Protein AF-A0A519EPT9-F1 (afdb_monomer)

Sequence (48 aa):
MTSLPQGVRSFATYPSLVDRTVLITGGATGIGASLVQHFAAQGAKVGF

Nearest PDB structures (foldseek):
  7wwx-assembly1_A  TM=1.001E+00  e=4.328E-02  Herbaspirillum huttiense subsp. putei IAM 15032
  4bo1-assembly1_D  TM=8.111E-01  e=9.320E-01  Pseudomonas aeruginosa PAO1
  7b73-assembly1_A  TM=7.061E-01  e=7.523E-01  gamma proteobacterium HTCC2207
  1w6u-assembly1_B  TM=8.515E-01  e=1.772E+00  Homo sapiens

pLDDT: mean 90.29, std 14.99, range [50.5, 98.75]

Secondary structure (DSSP, 8-state):
---------PPPP-GGGTT-EEE-TTTTSHHHHHHHHHHHHTT-EEE-

Radius of gyration: 14.89 Å; Cα contacts (8 Å, |Δ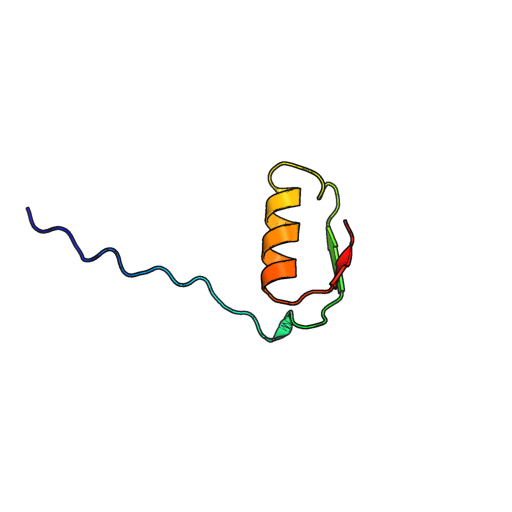i|>4): 55; chains: 1; bounding box: 37×27×34 Å

Mean predicted aligned error: 6.83 Å

Solvent-accessible surface area (backbone atoms only — not comparable to full-atom values): 3026 Å² total; per-residue (Å²): 143,78,82,74,81,78,68,84,79,75,75,87,82,50,79,84,34,46,74,34,80,42,80,39,79,69,24,86,47,74,70,30,28,51,50,51,53,53,45,42,75,44,42,24,45,70,49,96

Structure (mmCIF, N/CA/C/O backbone):
data_AF-A0A519EPT9-F1
#
_entry.id   AF-A0A519EPT9-F1
#
loop_
_atom_site.group_PDB
_atom_site.id
_atom_site.type_symbol
_atom_site.label_atom_id
_atom_site.label_alt_id
_atom_site.label_comp_id
_atom_site.label_asym_id
_atom_site.label_entity_id
_atom_site.label_seq_id
_atom_site.pdbx_PDB_ins_code
_atom_site.Cartn_x
_atom_site.Cartn_y
_atom_site.Cartn_z
_atom_site.occupancy
_atom_site.B_iso_or_equiv
_atom_site.auth_seq_id
_atom_site.auth_comp_id
_atom_site.auth_asym_id
_atom_site.auth_atom_id
_atom_site.pdbx_PDB_model_num
ATOM 1 N N . MET A 1 1 ? 28.546 -17.974 24.495 1.00 50.50 1 MET A N 1
ATOM 2 C CA . MET A 1 1 ? 27.846 -18.267 23.228 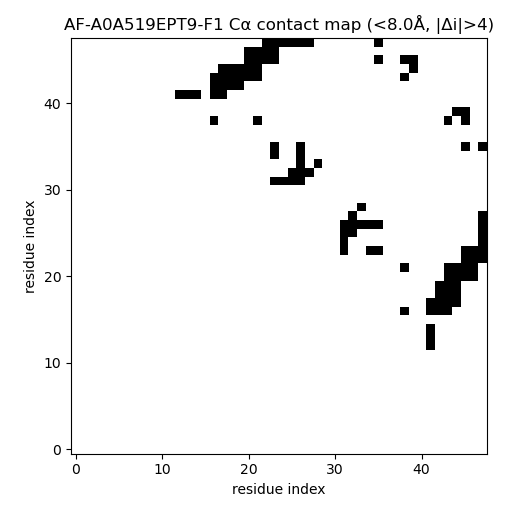1.00 50.50 1 MET A CA 1
ATOM 3 C C . MET A 1 1 ? 26.363 -18.384 23.556 1.00 50.50 1 MET A C 1
ATOM 5 O O . MET A 1 1 ? 25.843 -19.479 23.683 1.00 50.50 1 MET A O 1
ATOM 9 N N . THR A 1 2 ? 25.717 -17.248 23.822 1.00 50.56 2 THR A N 1
ATOM 10 C CA . THR A 1 2 ? 24.325 -17.196 24.291 1.00 50.56 2 THR A CA 1
ATOM 11 C C . THR A 1 2 ? 23.599 -16.258 23.339 1.00 50.56 2 THR A C 1
ATOM 13 O O . THR A 1 2 ? 23.819 -15.049 23.369 1.00 50.56 2 THR A O 1
ATOM 16 N N . SER A 1 3 ? 22.851 -16.825 22.396 1.00 58.00 3 SER A N 1
ATOM 17 C CA . SER A 1 3 ? 22.033 -16.073 21.450 1.00 58.00 3 SER A CA 1
ATOM 18 C C . SER A 1 3 ? 20.919 -15.356 22.212 1.00 58.00 3 SER A C 1
ATOM 20 O O . SER A 1 3 ? 20.160 -15.977 22.953 1.00 58.00 3 SER A O 1
ATOM 22 N N . LEU A 1 4 ? 20.823 -14.036 22.042 1.00 65.44 4 LEU A N 1
ATOM 23 C CA . LEU A 1 4 ? 19.656 -13.282 22.488 1.00 65.44 4 LEU A CA 1
ATOM 24 C C . LEU A 1 4 ? 18.415 -13.810 21.746 1.00 65.44 4 LEU A C 1
ATOM 26 O O . LEU A 1 4 ? 18.508 -14.044 20.534 1.00 65.44 4 LEU A O 1
ATOM 30 N N . PRO A 1 5 ? 17.264 -13.984 22.4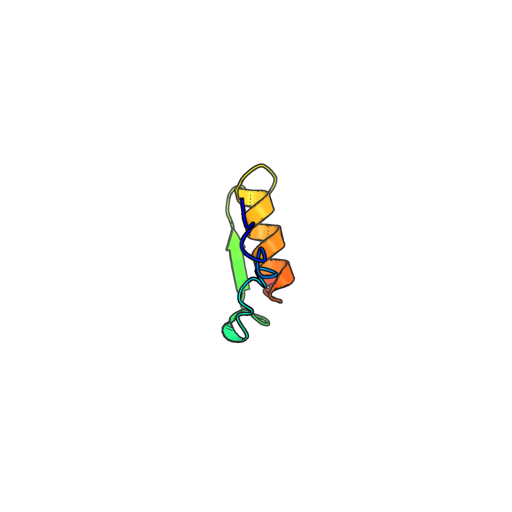21 1.0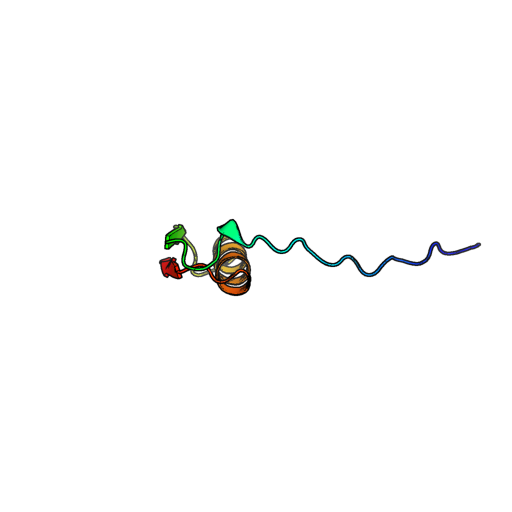0 64.12 5 PRO A N 1
ATOM 31 C CA . PRO A 1 5 ? 16.012 -14.266 21.739 1.00 64.12 5 PRO A CA 1
ATOM 32 C C . PRO A 1 5 ? 15.759 -13.124 20.754 1.00 64.12 5 PRO A C 1
ATOM 34 O O . PRO A 1 5 ? 15.600 -11.967 21.145 1.00 64.12 5 PRO A O 1
ATOM 37 N N . GLN A 1 6 ?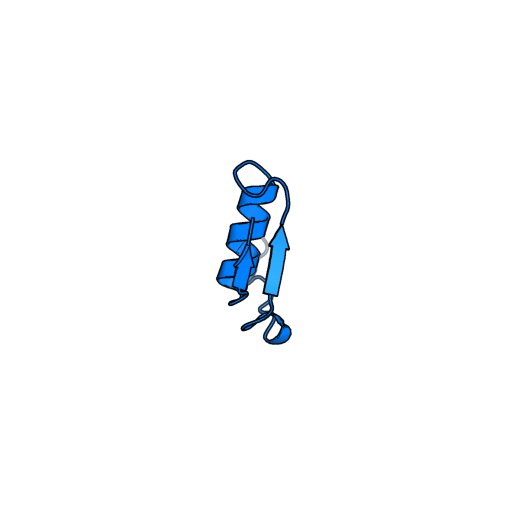 15.790 -13.448 19.462 1.00 63.97 6 GLN A N 1
ATOM 38 C CA . GLN A 1 6 ? 15.387 -12.541 18.396 1.00 63.97 6 GLN A CA 1
ATOM 39 C C . GLN A 1 6 ? 13.891 -12.303 18.593 1.00 63.97 6 GLN A C 1
ATOM 41 O O . GLN A 1 6 ? 13.069 -13.097 18.140 1.00 63.97 6 GLN A O 1
ATOM 46 N N . GLY A 1 7 ? 13.546 -11.275 19.372 1.00 60.22 7 GLY A N 1
ATOM 47 C CA . GLY A 1 7 ? 12.162 -10.902 19.624 1.00 60.22 7 GLY A CA 1
ATOM 48 C C . GLY A 1 7 ? 11.436 -10.794 18.291 1.00 60.22 7 GLY A C 1
ATOM 49 O O . GLY A 1 7 ? 11.944 -10.160 17.364 1.00 60.22 7 GLY A O 1
ATOM 50 N N . VAL A 1 8 ? 10.284 -11.456 18.187 1.00 63.41 8 VAL A N 1
ATOM 51 C CA . VAL A 1 8 ? 9.372 -11.336 17.049 1.00 63.41 8 VAL A CA 1
ATOM 52 C C . VAL A 1 8 ? 9.131 -9.843 16.836 1.00 63.41 8 VAL A C 1
ATOM 54 O O . VAL A 1 8 ? 8.423 -9.208 17.616 1.00 63.41 8 VAL A O 1
ATOM 57 N N . ARG A 1 9 ? 9.788 -9.244 15.835 1.00 63.31 9 ARG A N 1
ATOM 58 C CA . ARG A 1 9 ? 9.590 -7.830 15.518 1.00 63.31 9 ARG A CA 1
ATOM 59 C C . ARG A 1 9 ? 8.242 -7.710 14.834 1.00 63.31 9 ARG A C 1
ATOM 61 O O . ARG A 1 9 ? 8.152 -7.781 13.613 1.00 63.31 9 ARG A O 1
ATOM 68 N N . SER A 1 10 ? 7.196 -7.551 15.635 1.00 83.06 10 SER A N 1
ATOM 69 C CA . SER A 1 10 ? 5.931 -7.046 15.127 1.00 83.06 10 SER A CA 1
ATOM 70 C C . SER A 1 10 ? 6.181 -5.634 14.610 1.00 83.06 10 SER A C 1
ATOM 72 O O . SER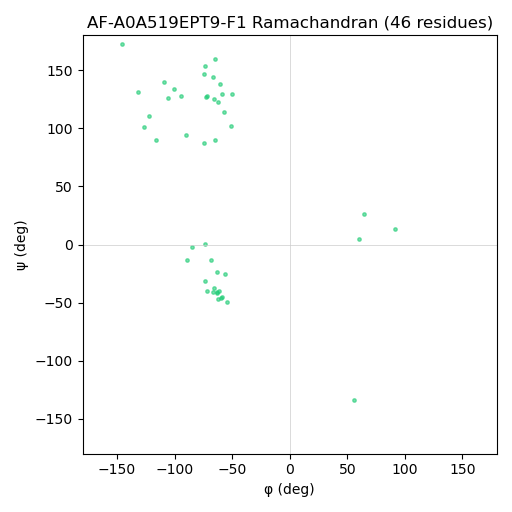 A 1 10 ? 6.660 -4.775 15.352 1.00 83.06 10 SER A O 1
ATOM 74 N N . PHE A 1 11 ? 5.888 -5.394 13.335 1.00 90.12 11 PHE A N 1
ATOM 75 C CA . PHE A 1 11 ? 5.845 -4.034 12.815 1.00 90.12 11 PHE A CA 1
ATOM 76 C C . PHE A 1 11 ? 4.711 -3.254 13.492 1.00 90.12 11 PHE A C 1
ATOM 78 O O . PHE A 1 11 ? 3.781 -3.835 14.061 1.00 90.12 11 PHE A O 1
ATOM 85 N N . ALA A 1 12 ? 4.803 -1.927 13.452 1.00 93.56 12 ALA A N 1
ATOM 86 C CA . ALA A 1 12 ? 3.765 -1.067 13.994 1.00 93.56 12 ALA A CA 1
ATOM 87 C C . ALA A 1 12 ? 2.469 -1.196 13.180 1.00 93.56 12 ALA A C 1
ATOM 89 O O . ALA A 1 12 ? 2.484 -1.346 11.956 1.00 93.56 12 ALA A O 1
ATOM 90 N N . THR A 1 13 ? 1.345 -1.113 13.886 1.00 95.44 13 THR A N 1
ATOM 91 C CA . THR A 1 13 ? 0.031 -0.894 13.280 1.00 95.44 13 THR A CA 1
ATOM 92 C C . THR A 1 13 ? -0.325 0.573 13.454 1.00 95.44 13 THR A C 1
ATOM 94 O O . THR A 1 13 ? -0.177 1.114 14.551 1.00 95.44 13 THR A O 1
ATOM 97 N N . TYR A 1 14 ? -0.797 1.210 12.389 1.00 97.31 14 TYR A N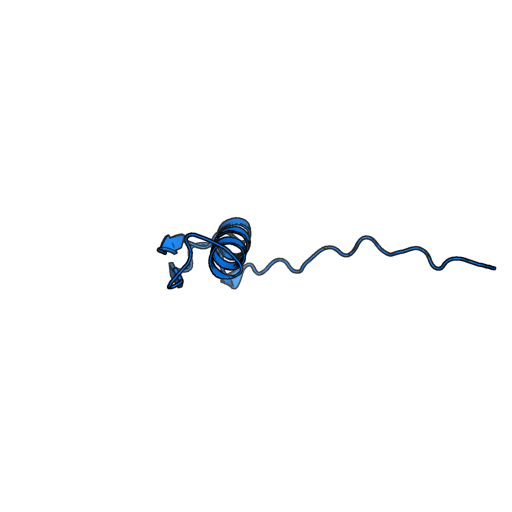 1
ATOM 98 C CA . TYR A 1 14 ? -1.160 2.622 12.369 1.00 97.31 14 TYR A CA 1
ATOM 99 C C . TYR A 1 14 ? -2.666 2.769 12.110 1.00 97.31 14 TYR A C 1
ATOM 101 O O . TYR A 1 14 ? -3.073 2.907 10.957 1.00 97.31 14 TYR A O 1
ATOM 109 N N . PRO A 1 15 ? -3.513 2.795 13.160 1.00 97.69 15 PRO A N 1
ATOM 110 C CA . PRO A 1 15 ? -4.962 2.954 13.002 1.00 97.69 15 PRO A CA 1
ATOM 111 C C . PRO A 1 15 ? -5.371 4.220 12.237 1.00 97.69 15 PRO A C 1
ATOM 113 O O . PRO A 1 15 ? -6.425 4.256 11.616 1.00 97.69 15 PRO A O 1
ATOM 116 N N . SER A 1 16 ? -4.527 5.256 12.244 1.00 98.06 16 SER A N 1
ATOM 117 C CA . SER A 1 16 ? -4.743 6.500 11.496 1.00 98.06 16 SER A CA 1
ATOM 118 C C . SER A 1 16 ? -4.646 6.350 9.973 1.00 98.06 16 SER A C 1
ATOM 120 O O . SER A 1 16 ? -5.029 7.274 9.254 1.00 98.06 16 SER 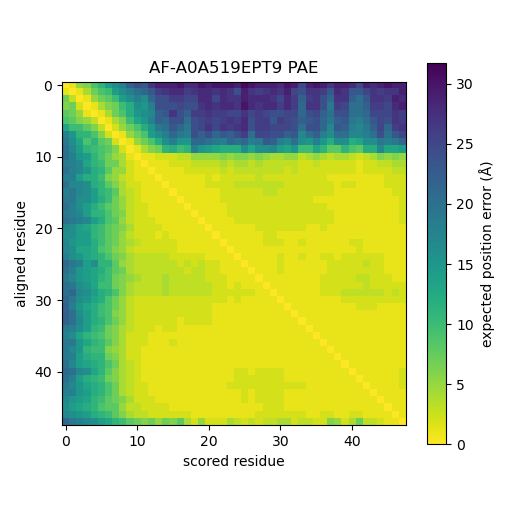A O 1
ATOM 122 N N . LEU A 1 17 ? -4.121 5.228 9.473 1.00 98.25 17 LEU A N 1
ATOM 123 C CA . LEU A 1 17 ? -4.032 4.941 8.041 1.00 98.25 17 LEU A CA 1
ATOM 124 C C . LEU A 1 17 ? -5.271 4.229 7.495 1.00 98.25 17 LEU A C 1
ATOM 126 O O . LEU A 1 17 ? -5.445 4.199 6.278 1.00 98.25 17 LEU A O 1
ATOM 130 N N . VAL A 1 18 ? -6.146 3.710 8.359 1.00 98.62 18 VAL A N 1
ATOM 131 C CA . VAL A 1 18 ? -7.398 3.075 7.935 1.00 98.62 18 VAL A CA 1
ATOM 132 C C . VAL A 1 18 ? -8.240 4.080 7.149 1.00 98.62 18 VAL A C 1
ATOM 134 O O . VAL A 1 18 ? -8.431 5.218 7.579 1.00 98.62 18 VAL A O 1
ATOM 137 N N . ASP A 1 19 ? -8.695 3.668 5.963 1.00 98.50 19 ASP A N 1
ATOM 138 C CA . ASP A 1 19 ? -9.480 4.467 5.014 1.00 98.50 19 ASP A CA 1
ATOM 139 C C . ASP A 1 19 ? -8.800 5.747 4.497 1.00 98.50 19 ASP A C 1
ATOM 141 O O . ASP A 1 19 ? -9.400 6.497 3.717 1.00 98.50 19 ASP A O 1
ATOM 145 N N . ARG A 1 20 ? -7.536 5.995 4.863 1.00 98.56 20 ARG A N 1
ATOM 146 C CA . ARG A 1 20 ? -6.790 7.169 4.412 1.00 98.56 20 ARG A CA 1
ATOM 147 C C . ARG A 1 20 ? -6.433 7.030 2.936 1.00 98.56 20 ARG A C 1
ATOM 149 O O . ARG A 1 20 ? -5.819 6.046 2.538 1.00 98.56 20 ARG A O 1
ATOM 156 N N . THR A 1 21 ? -6.758 8.039 2.130 1.00 98.69 21 THR A N 1
ATOM 157 C CA . THR A 1 21 ? -6.314 8.100 0.731 1.00 98.69 21 THR A CA 1
ATOM 158 C C . THR A 1 21 ? -4.826 8.432 0.656 1.00 98.69 21 THR A C 1
ATOM 160 O O . THR A 1 21 ? -4.385 9.433 1.229 1.00 98.69 21 TH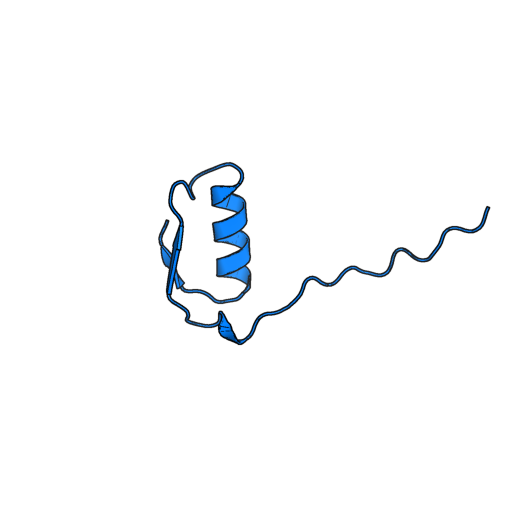R A O 1
ATOM 163 N N . VAL A 1 22 ? -4.061 7.610 -0.062 1.00 98.44 22 VAL A N 1
ATOM 164 C CA . VAL A 1 22 ? -2.612 7.767 -0.260 1.00 98.44 22 VAL A CA 1
ATOM 165 C C . VAL A 1 22 ? -2.297 7.623 -1.750 1.00 98.44 22 VAL A C 1
ATOM 167 O O . VAL A 1 22 ? -2.744 6.671 -2.383 1.00 98.44 22 VAL A O 1
ATOM 170 N N . LEU A 1 23 ? -1.526 8.561 -2.306 1.00 98.56 23 LEU A N 1
ATOM 171 C CA . LEU A 1 23 ? -1.018 8.499 -3.679 1.00 98.56 23 LEU A CA 1
ATOM 172 C C . LEU A 1 23 ? 0.473 8.155 -3.653 1.00 98.56 23 LEU A C 1
ATOM 174 O O . LEU A 1 23 ? 1.247 8.856 -2.999 1.00 98.56 23 LEU A O 1
ATOM 178 N N . ILE A 1 24 ? 0.874 7.105 -4.370 1.00 98.38 24 ILE A N 1
ATOM 179 C CA . ILE A 1 24 ? 2.270 6.658 -4.458 1.00 98.38 24 ILE A CA 1
ATOM 180 C C . ILE A 1 24 ? 2.701 6.662 -5.919 1.00 98.38 24 ILE A C 1
ATOM 182 O O . ILE A 1 24 ? 2.269 5.828 -6.698 1.00 98.38 24 ILE A O 1
ATOM 186 N N . THR A 1 25 ? 3.594 7.568 -6.307 1.00 98.06 25 THR A N 1
ATOM 187 C CA . THR A 1 25 ? 4.151 7.552 -7.664 1.00 98.06 25 THR A CA 1
ATOM 188 C C . THR A 1 25 ? 5.167 6.420 -7.826 1.00 98.06 25 THR A C 1
ATOM 190 O O . THR A 1 25 ? 5.878 6.058 -6.887 1.00 98.06 25 THR A O 1
ATOM 193 N N . GLY A 1 26 ? 5.239 5.836 -9.028 1.00 97.75 26 GLY A N 1
ATOM 194 C CA . GLY A 1 26 ? 6.164 4.732 -9.309 1.00 97.75 26 GLY A CA 1
ATOM 195 C C . GLY A 1 26 ? 5.871 3.462 -8.499 1.00 97.75 26 GLY A C 1
ATOM 196 O O . GLY A 1 26 ? 6.782 2.674 -8.253 1.00 97.75 26 GLY A O 1
ATOM 197 N N . GLY A 1 27 ? 4.621 3.248 -8.071 1.00 97.75 27 GLY A N 1
ATOM 198 C CA . GLY A 1 27 ? 4.244 2.136 -7.192 1.00 97.75 27 GLY A CA 1
ATOM 199 C C . GLY A 1 27 ? 4.205 0.754 -7.849 1.00 97.75 27 GLY A C 1
ATOM 200 O O . GLY A 1 27 ? 3.897 -0.227 -7.183 1.00 97.75 27 GLY A O 1
ATOM 201 N N . ALA A 1 28 ? 4.521 0.647 -9.140 1.00 97.81 28 ALA A N 1
ATOM 202 C CA . ALA A 1 28 ? 4.431 -0.614 -9.872 1.00 97.81 28 ALA A CA 1
ATOM 203 C C . ALA A 1 28 ? 5.540 -1.619 -9.510 1.00 97.81 28 ALA A C 1
ATOM 205 O O . ALA A 1 28 ? 5.314 -2.826 -9.575 1.00 97.81 28 ALA A O 1
ATOM 206 N N . THR A 1 29 ? 6.746 -1.156 -9.154 1.00 98.06 29 THR A N 1
ATOM 207 C CA . THR A 1 29 ? 7.907 -2.034 -8.913 1.00 98.06 29 THR A CA 1
ATOM 208 C C . THR A 1 29 ? 8.826 -1.507 -7.806 1.00 98.06 29 THR A C 1
ATOM 210 O O . THR A 1 29 ? 8.652 -0.403 -7.285 1.00 98.06 29 THR A O 1
ATOM 213 N N . GLY A 1 30 ? 9.814 -2.322 -7.418 1.00 97.62 30 GLY A N 1
ATOM 214 C CA . GLY A 1 30 ? 10.879 -1.930 -6.494 1.00 97.62 30 GLY A CA 1
ATOM 215 C C . GLY A 1 30 ? 10.361 -1.405 -5.152 1.00 97.62 30 GLY A C 1
ATOM 216 O O . GLY A 1 30 ? 9.471 -1.989 -4.535 1.00 97.62 30 GLY A O 1
ATOM 217 N N . ILE A 1 31 ? 10.930 -0.286 -4.699 1.00 98.06 31 ILE A N 1
ATOM 218 C CA . ILE A 1 31 ? 10.562 0.344 -3.422 1.00 98.06 31 ILE A CA 1
ATOM 219 C C . ILE A 1 31 ? 9.118 0.855 -3.462 1.00 98.06 31 ILE A C 1
ATOM 221 O O . ILE A 1 31 ? 8.399 0.701 -2.478 1.00 98.06 31 ILE A O 1
ATOM 225 N N . GLY A 1 32 ? 8.669 1.394 -4.600 1.00 98.12 32 GLY A N 1
ATOM 226 C CA . GLY A 1 32 ? 7.302 1.885 -4.761 1.00 98.12 32 GLY A CA 1
ATOM 227 C C . GLY A 1 32 ? 6.263 0.788 -4.517 1.00 98.12 32 GLY A C 1
ATOM 228 O O . GLY A 1 32 ? 5.330 0.998 -3.746 1.00 98.12 32 GLY A O 1
ATOM 229 N N . ALA A 1 33 ? 6.474 -0.407 -5.078 1.00 98.62 33 ALA A N 1
ATOM 230 C CA . ALA A 1 33 ? 5.594 -1.557 -4.846 1.00 98.62 33 ALA A CA 1
ATOM 231 C C . ALA A 1 33 ? 5.556 -1.981 -3.372 1.00 98.62 33 ALA A C 1
ATOM 233 O O . ALA A 1 33 ? 4.488 -2.282 -2.841 1.00 98.62 33 ALA A O 1
ATOM 234 N N . SER A 1 34 ? 6.703 -1.951 -2.686 1.00 98.38 34 SER A N 1
ATOM 235 C CA . SER A 1 34 ? 6.751 -2.233 -1.247 1.00 98.38 34 SER A CA 1
ATOM 236 C C . SER A 1 34 ? 5.950 -1.204 -0.445 1.00 98.38 34 SER A C 1
ATOM 238 O O . SER A 1 34 ? 5.193 -1.579 0.451 1.00 98.38 34 SER A O 1
ATOM 240 N N . LEU A 1 35 ? 6.040 0.085 -0.791 1.00 98.31 35 LEU A N 1
ATOM 241 C CA . LEU A 1 35 ? 5.239 1.124 -0.139 1.00 98.31 35 LEU A CA 1
ATOM 242 C C . LEU A 1 35 ? 3.740 0.888 -0.356 1.00 98.31 35 LEU A C 1
ATOM 244 O O . LEU A 1 35 ? 2.990 0.896 0.618 1.00 98.31 35 LEU A O 1
ATOM 248 N N . VAL A 1 36 ? 3.310 0.605 -1.590 1.00 98.56 36 VAL A N 1
ATOM 249 C CA . VAL A 1 36 ? 1.909 0.266 -1.900 1.00 98.56 36 VAL A CA 1
ATOM 250 C C . VAL A 1 36 ? 1.423 -0.892 -1.031 1.00 98.56 36 VAL A C 1
ATOM 252 O O . VAL A 1 36 ? 0.387 -0.774 -0.378 1.00 98.56 36 VAL A O 1
ATOM 255 N N . GLN A 1 37 ? 2.197 -1.978 -0.966 1.00 98.25 37 GLN A N 1
ATOM 256 C CA . GLN A 1 37 ? 1.861 -3.161 -0.171 1.00 98.25 37 GLN A CA 1
ATOM 257 C C . GLN A 1 37 ? 1.720 -2.836 1.319 1.00 98.25 37 GLN A C 1
ATOM 259 O O . GLN A 1 37 ? 0.743 -3.247 1.942 1.00 98.25 37 GLN A O 1
ATOM 264 N N . HIS A 1 38 ? 2.656 -2.077 1.894 1.00 98.06 38 HIS A N 1
ATOM 265 C CA . HIS A 1 38 ? 2.627 -1.767 3.323 1.00 98.06 38 HIS A CA 1
ATOM 266 C C . HIS A 1 38 ? 1.512 -0.780 3.677 1.00 98.06 38 HIS A C 1
ATOM 268 O O . HIS A 1 38 ? 0.840 -0.986 4.682 1.00 98.06 38 HIS A O 1
ATOM 274 N N . PHE A 1 39 ? 1.247 0.246 2.863 1.00 98.38 39 PHE A N 1
ATOM 275 C CA . PHE A 1 39 ? 0.119 1.151 3.111 1.00 98.38 39 PHE A CA 1
ATOM 276 C C . PHE A 1 39 ? -1.232 0.437 2.960 1.00 98.38 39 PHE A C 1
ATOM 278 O O . PHE A 1 39 ? -2.111 0.622 3.804 1.00 98.38 39 PHE A O 1
ATOM 285 N N . ALA A 1 40 ? -1.383 -0.429 1.953 1.00 98.31 40 ALA A N 1
ATOM 286 C CA . ALA A 1 40 ? -2.585 -1.245 1.789 1.00 98.31 40 ALA A CA 1
ATOM 287 C C . ALA A 1 40 ? -2.781 -2.219 2.966 1.00 98.31 40 ALA A C 1
ATOM 289 O O . ALA A 1 40 ? -3.890 -2.341 3.481 1.00 98.31 40 ALA A O 1
ATOM 290 N N . ALA A 1 41 ? -1.706 -2.850 3.456 1.00 97.88 41 ALA A N 1
ATOM 291 C CA . ALA A 1 41 ? -1.753 -3.737 4.622 1.00 97.88 41 ALA A CA 1
ATOM 292 C C . ALA A 1 41 ? -2.166 -3.018 5.922 1.00 97.88 41 ALA A C 1
ATOM 294 O O . ALA A 1 41 ? -2.686 -3.655 6.833 1.00 97.88 41 ALA A O 1
ATOM 295 N N . GLN A 1 42 ? -1.966 -1.698 6.005 1.00 98.12 42 GLN A N 1
ATOM 296 C CA . GLN A 1 42 ? -2.434 -0.862 7.119 1.00 98.12 42 GLN A CA 1
ATOM 297 C C . GLN A 1 42 ? -3.893 -0.388 6.944 1.00 98.12 42 GLN A C 1
ATOM 299 O O . GLN A 1 42 ? -4.424 0.278 7.829 1.00 98.12 42 GLN A O 1
ATOM 304 N N . GLY A 1 43 ? -4.552 -0.718 5.825 1.00 98.06 43 GLY A N 1
ATOM 305 C CA . GLY A 1 43 ? -5.948 -0.360 5.543 1.00 98.06 43 GLY A CA 1
ATOM 306 C C . GLY A 1 43 ? -6.142 0.958 4.786 1.00 98.06 43 GLY A C 1
ATOM 307 O O . GLY A 1 43 ? -7.265 1.463 4.725 1.00 98.06 43 GLY A O 1
ATOM 308 N N . ALA A 1 44 ? -5.080 1.530 4.212 1.00 98.69 44 ALA A N 1
ATOM 309 C CA . ALA A 1 44 ? -5.180 2.742 3.403 1.00 98.69 44 ALA A CA 1
ATOM 310 C C . ALA A 1 44 ? -5.809 2.474 2.023 1.00 98.69 44 ALA A C 1
ATOM 312 O O . ALA A 1 44 ? -5.674 1.393 1.447 1.00 98.69 44 ALA A O 1
ATOM 313 N N . LYS A 1 45 ? -6.435 3.504 1.445 1.00 98.75 45 LYS A N 1
ATOM 314 C CA . LYS A 1 45 ? -6.920 3.523 0.056 1.00 98.75 45 LYS A CA 1
ATOM 315 C C . LYS A 1 45 ? -5.810 4.053 -0.843 1.00 98.75 45 LYS A C 1
ATOM 317 O O . LYS A 1 45 ? -5.631 5.265 -0.973 1.00 98.75 45 LYS A O 1
ATOM 322 N N . VAL A 1 46 ? -5.035 3.140 -1.414 1.00 98.56 46 VAL A N 1
ATOM 323 C CA . VAL A 1 46 ? -3.835 3.480 -2.186 1.00 98.56 46 VAL A CA 1
ATOM 324 C C . VAL A 1 46 ? -4.156 3.580 -3.677 1.00 98.56 46 VAL A C 1
ATOM 326 O O . VAL A 1 46 ? -4.699 2.641 -4.255 1.00 98.56 46 VAL A O 1
ATOM 329 N N . GLY A 1 47 ? -3.785 4.700 -4.298 1.00 98.25 47 GLY A N 1
ATOM 330 C CA . GLY A 1 47 ? -3.643 4.833 -5.752 1.00 98.25 47 GLY A CA 1
ATOM 331 C C . GLY A 1 47 ? -2.164 4.952 -6.116 1.00 98.25 47 GLY A C 1
ATOM 332 O O . GLY A 1 47 ? -1.413 5.601 -5.380 1.00 98.25 47 GLY A O 1
ATOM 333 N N . PHE A 1 48 ? -1.730 4.314 -7.203 1.00 92.81 48 PHE A N 1
ATOM 334 C CA . PHE A 1 48 ? -0.318 4.262 -7.580 1.00 92.81 48 PHE A CA 1
ATOM 335 C C . PHE A 1 48 ? -0.069 4.133 -9.082 1.00 92.81 48 PHE A C 1
ATOM 337 O O . PHE A 1 48 ? -0.996 3.669 -9.782 1.00 92.81 48 PHE A O 1
#

Foldseek 3Di:
DDDDPPPPPDDDADQVLAQAEDEQPPLPDDPNVVVQVVSVVSHHDYDD